Protein AF-A0A5C8BEA0-F1 (afdb_monomer)

Foldseek 3Di:
DDALDPVLLVLLLVLLVVDDPPPDDSVLLNVLSVVLSVVLVPDAQQDNVLRVLQSVLLRVLLVVDDLQDDPVVSLVVLVVVVCVCDPPNGDNPDDSVSVVLSSLSSNLSVLSSVCSVVVHDDPSSLVSNLVSCLPHHDSVSVNVVSCVVVVHDPDVPPDD

Sequence (160 aa):
MQQFTKAALDAVILYFKQNKLIEHKPEILIDEANKLWNQITQINSDDEKLNESYREFLWTNVITTNSDLEDAVVLEQLVPLWSASRGVKFAADKPIDEFYMEFELSWLWFLLASCASENSFDHTRVAKMRAIIRRYSNLPQIWLYLCQLDGDAIEAAYTF

Mean predicted aligned error: 5.97 Å

pLDDT: mean 84.93, std 11.89, range [44.81, 95.44]

Secondary structure (DSSP, 8-state):
---S-HHHHHHHHHHHHHS--TTS-HHHHHHHHHHHHHHHHT---SSGGGHHHHHHHHHHHHHHS-TTS-HHHHHHHHHHHHHHHBTTTB-TT--HHHHHHHHHHHHHHHHHHHHHHHT---HHHHHHHHHHHHHH---HHHHHHHHHHTT----S----

Nearest PDB structures (foldseek):
  8tno-assembly1_A  TM=2.937E-01  e=8.626E+00  synthetic construct
  8r5s-assembly1_B  TM=2.345E-01  e=7.440E+00  unidentified
  8qb9-assembly1_A  TM=2.166E-01  e=7.816E+00  Saccharomyces cerevisiae

Radius of gyration: 15.89 Å; Cα contacts (8 Å, |Δi|>4): 148; chains: 1; bounding box: 32×31×45 Å

Solvent-accessible surface area (backbone atoms only — not comparable to full-atom values): 9236 Å² total; per-residue (Å²): 134,79,60,103,40,71,67,39,52,52,45,36,43,50,37,43,67,71,63,66,53,95,84,60,61,45,66,58,45,41,51,39,51,50,49,54,51,51,55,56,72,64,61,68,22,90,32,82,92,25,27,66,57,26,54,52,49,50,51,53,50,45,74,70,47,63,80,84,59,54,70,68,61,50,50,67,57,46,54,58,53,50,67,73,31,45,64,73,33,26,35,67,79,64,52,67,69,58,54,49,51,55,46,46,55,49,37,40,49,50,51,50,36,49,26,40,74,67,73,48,80,51,65,69,56,40,52,50,43,43,52,48,34,74,74,75,48,96,40,68,60,55,42,51,52,45,36,58,73,68,68,48,79,84,67,91,76,83,74,134

Structure (mmCIF, N/CA/C/O backbone):
data_AF-A0A5C8BEA0-F1
#
_entry.id   AF-A0A5C8BEA0-F1
#
loop_
_atom_site.group_PDB
_atom_site.id
_atom_site.type_symbol
_atom_site.label_atom_id
_atom_site.label_alt_id
_atom_site.label_comp_id
_atom_site.label_asym_id
_atom_site.label_entity_id
_atom_site.label_seq_id
_atom_site.pdbx_PDB_ins_code
_atom_site.Cartn_x
_atom_site.Cartn_y
_atom_site.Cartn_z
_atom_site.occupancy
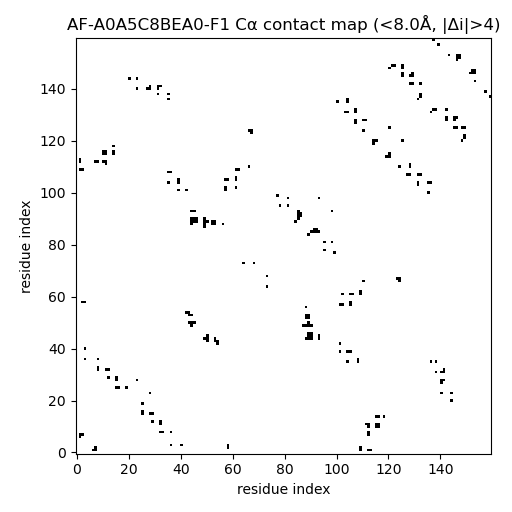_atom_site.B_iso_or_equiv
_atom_site.auth_seq_id
_atom_site.auth_comp_id
_atom_site.auth_asym_id
_atom_site.auth_atom_id
_atom_site.pdbx_PDB_model_num
ATOM 1 N N . MET A 1 1 ? 11.277 11.865 4.089 1.00 46.72 1 MET A N 1
ATOM 2 C CA . MET A 1 1 ? 10.344 10.745 4.321 1.00 46.72 1 MET A CA 1
ATOM 3 C C . MET A 1 1 ? 9.047 11.096 3.603 1.00 46.72 1 MET A C 1
ATOM 5 O O . MET A 1 1 ? 8.408 12.069 3.985 1.00 46.72 1 MET A O 1
ATOM 9 N N . GLN A 1 2 ? 8.764 10.457 2.467 1.00 54.62 2 GLN A N 1
ATOM 10 C CA . GLN A 1 2 ? 7.675 10.864 1.571 1.00 54.62 2 GLN A CA 1
ATOM 11 C C . GLN A 1 2 ? 6.333 10.391 2.125 1.00 54.62 2 GLN A C 1
ATOM 13 O O . GLN A 1 2 ? 6.043 9.218 1.985 1.00 54.62 2 GLN A O 1
ATOM 18 N N . GLN A 1 3 ? 5.543 11.278 2.745 1.00 63.53 3 GLN A N 1
ATOM 19 C CA . GLN A 1 3 ? 4.151 10.980 3.121 1.00 63.53 3 GLN A CA 1
ATOM 20 C C . GLN A 1 3 ? 3.288 10.725 1.879 1.00 63.53 3 GLN A C 1
ATOM 22 O O . GLN A 1 3 ? 3.767 10.845 0.743 1.00 63.53 3 GLN A O 1
ATOM 27 N N . PHE A 1 4 ? 1.991 10.482 2.079 1.00 66.31 4 PHE A N 1
ATOM 28 C CA . PHE A 1 4 ? 1.003 10.736 1.040 1.00 66.31 4 PHE A CA 1
ATOM 29 C C . PHE A 1 4 ? 1.079 12.217 0.639 1.00 66.31 4 PHE A C 1
ATOM 31 O O . PHE A 1 4 ? 0.325 13.060 1.118 1.00 66.31 4 PHE A O 1
ATOM 38 N N . THR A 1 5 ? 2.001 12.563 -0.260 1.00 76.25 5 THR A N 1
ATOM 39 C CA . THR A 1 5 ? 2.193 13.920 -0.768 1.00 76.25 5 THR A CA 1
ATOM 40 C C . THR A 1 5 ? 2.119 13.941 -2.281 1.00 76.25 5 THR A C 1
ATOM 42 O O . THR A 1 5 ? 2.571 13.020 -2.964 1.00 76.25 5 THR A O 1
ATOM 45 N N . LYS A 1 6 ? 1.644 15.069 -2.812 1.00 80.38 6 LYS A N 1
ATOM 46 C CA . LYS A 1 6 ? 1.692 15.337 -4.248 1.00 80.38 6 LYS A CA 1
ATOM 47 C C . LYS A 1 6 ? 3.123 15.256 -4.802 1.00 80.38 6 LYS A C 1
ATOM 49 O O . LYS A 1 6 ? 3.314 14.750 -5.898 1.00 80.38 6 LYS A O 1
ATOM 54 N N . ALA A 1 7 ? 4.124 15.648 -4.012 1.00 83.88 7 ALA A N 1
ATOM 55 C CA . ALA A 1 7 ? 5.534 15.535 -4.384 1.00 83.88 7 ALA A CA 1
ATOM 56 C C . ALA A 1 7 ? 5.997 14.078 -4.579 1.00 83.88 7 ALA A C 1
ATOM 58 O O . ALA A 1 7 ? 6.734 13.798 -5.521 1.00 83.88 7 ALA A O 1
ATOM 59 N N . ALA A 1 8 ? 5.549 13.148 -3.727 1.00 83.00 8 ALA A N 1
ATOM 60 C CA . ALA A 1 8 ? 5.833 11.720 -3.893 1.00 83.00 8 ALA A CA 1
ATOM 61 C C . ALA A 1 8 ? 5.196 11.175 -5.180 1.00 83.00 8 ALA A C 1
ATOM 63 O O . ALA A 1 8 ? 5.840 10.459 -5.944 1.00 83.00 8 ALA A O 1
ATOM 64 N N . LEU A 1 9 ? 3.961 11.595 -5.474 1.00 85.81 9 LEU A N 1
ATOM 65 C CA . LEU A 1 9 ? 3.293 11.254 -6.728 1.00 85.81 9 LEU A CA 1
ATOM 66 C C . LEU A 1 9 ? 4.029 11.805 -7.948 1.00 85.81 9 LEU A C 1
ATOM 68 O O . LEU A 1 9 ? 4.231 11.082 -8.920 1.00 85.81 9 LEU A O 1
ATOM 72 N N . ASP A 1 10 ? 4.472 13.056 -7.897 1.00 86.50 10 ASP A N 1
ATOM 73 C CA . ASP A 1 10 ? 5.205 13.659 -9.006 1.00 86.50 10 ASP A CA 1
ATOM 74 C C . ASP A 1 10 ? 6.561 12.965 -9.235 1.00 86.50 10 ASP A C 1
ATOM 76 O O . ASP A 1 10 ? 6.975 12.809 -10.385 1.00 86.50 10 ASP A O 1
ATOM 80 N N . ALA A 1 11 ? 7.213 12.470 -8.175 1.00 86.75 11 ALA A N 1
ATOM 81 C CA . ALA A 1 11 ? 8.430 11.663 -8.277 1.00 86.75 11 ALA A CA 1
ATOM 82 C C . ALA A 1 11 ? 8.179 10.304 -8.958 1.00 86.75 11 ALA A C 1
ATOM 84 O O . ALA A 1 11 ? 8.913 9.946 -9.878 1.00 86.75 11 ALA A O 1
ATOM 85 N N . VAL A 1 12 ? 7.111 9.587 -8.585 1.00 87.69 12 VAL A N 1
ATOM 86 C CA . VAL A 1 12 ? 6.702 8.330 -9.248 1.00 87.69 12 VAL A CA 1
ATOM 87 C C . VAL A 1 12 ? 6.376 8.566 -10.727 1.00 87.69 12 VAL A C 1
ATOM 89 O O . VAL A 1 12 ? 6.824 7.829 -11.605 1.00 87.69 12 VAL A O 1
ATOM 92 N N . ILE A 1 13 ? 5.647 9.641 -11.034 1.00 88.81 13 ILE A N 1
ATOM 93 C CA . ILE A 1 13 ? 5.327 10.027 -12.415 1.00 88.81 13 ILE A CA 1
ATOM 94 C C . ILE A 1 13 ? 6.602 10.319 -13.211 1.00 88.81 13 ILE A C 1
ATOM 96 O O . ILE A 1 13 ? 6.726 9.898 -14.363 1.00 88.81 13 ILE A O 1
ATOM 100 N N . LEU A 1 14 ? 7.543 11.063 -12.624 1.00 88.81 14 LEU A N 1
ATOM 101 C CA . LEU A 1 14 ? 8.818 11.370 -13.266 1.00 88.81 14 LEU A CA 1
ATOM 102 C C . LEU A 1 14 ? 9.611 10.090 -13.543 1.00 88.81 14 LEU A C 1
ATOM 104 O O . LEU A 1 14 ? 10.126 9.926 -14.650 1.00 88.81 14 LEU A O 1
ATOM 108 N N . TYR A 1 15 ? 9.636 9.173 -12.578 1.00 90.06 15 TYR A N 1
ATOM 109 C CA . TYR A 1 15 ? 10.286 7.878 -12.703 1.00 90.06 15 TYR A CA 1
ATOM 110 C C . TYR A 1 15 ? 9.745 7.076 -13.895 1.00 90.06 15 TYR A C 1
ATOM 112 O O . TYR A 1 15 ? 10.526 6.661 -14.753 1.00 90.06 15 TYR A O 1
ATOM 120 N N . PHE A 1 16 ? 8.421 6.932 -14.021 1.00 88.50 16 PHE A N 1
ATOM 121 C CA . PHE A 1 16 ? 7.812 6.213 -15.149 1.00 88.50 16 PHE A CA 1
ATOM 122 C C . PHE A 1 16 ? 8.082 6.869 -16.506 1.00 88.50 16 PHE A C 1
ATOM 124 O O . PHE A 1 16 ? 8.240 6.179 -17.512 1.00 88.50 16 PHE A O 1
ATOM 131 N N . LYS A 1 17 ? 8.181 8.203 -16.561 1.00 85.38 17 LYS A N 1
ATOM 132 C CA . LYS A 1 17 ? 8.543 8.914 -17.800 1.00 85.38 17 LYS A CA 1
ATOM 133 C C . LYS A 1 17 ? 9.985 8.645 -18.232 1.00 85.38 17 LYS A C 1
ATOM 135 O O . LYS A 1 17 ? 10.260 8.639 -19.434 1.00 85.38 17 LYS A O 1
ATOM 140 N N . GLN A 1 18 ? 10.889 8.478 -17.269 1.00 86.31 18 GLN A N 1
ATOM 141 C CA . GLN A 1 18 ? 12.319 8.269 -17.501 1.00 86.31 18 GLN A CA 1
ATOM 142 C C . GLN A 1 18 ? 12.644 6.803 -17.815 1.00 86.31 18 GLN A C 1
ATOM 144 O O . GLN A 1 18 ? 13.408 6.535 -18.741 1.00 86.31 18 GLN A O 1
ATOM 149 N N . ASN A 1 19 ? 12.025 5.862 -17.102 1.00 77.62 19 ASN 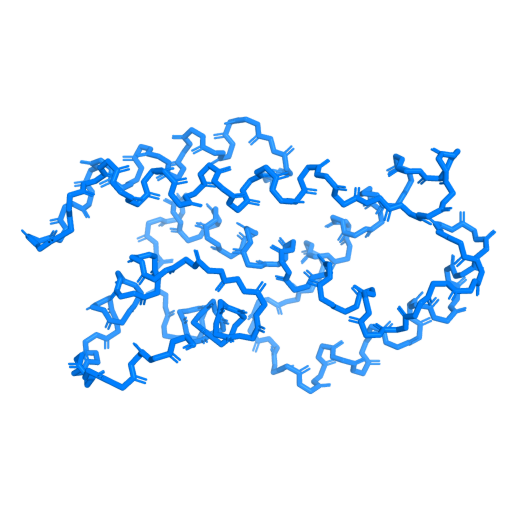A N 1
ATOM 150 C CA . ASN A 1 19 ? 12.330 4.431 -17.172 1.00 77.62 19 ASN A CA 1
ATOM 151 C C . ASN A 1 19 ? 11.374 3.681 -18.108 1.00 77.62 19 ASN A C 1
ATOM 153 O O . ASN A 1 19 ? 10.628 2.793 -17.695 1.00 77.62 19 ASN A O 1
ATOM 157 N N . LYS A 1 20 ? 11.400 4.057 -19.394 1.00 62.75 20 LYS A N 1
ATOM 158 C CA . LYS A 1 20 ? 10.580 3.437 -20.444 1.00 62.75 20 LYS A CA 1
ATOM 159 C C . LYS A 1 20 ? 10.979 1.973 -20.656 1.00 62.75 20 LYS A C 1
ATOM 161 O O . LYS A 1 20 ? 11.930 1.694 -21.385 1.00 62.75 20 LYS A O 1
ATOM 166 N N . LEU A 1 21 ? 10.218 1.041 -20.090 1.00 60.56 21 LEU A N 1
ATOM 167 C CA . LEU A 1 21 ? 10.158 -0.315 -20.630 1.00 60.56 21 LEU A CA 1
ATOM 168 C C . LEU A 1 21 ? 9.322 -0.262 -21.916 1.00 60.56 21 LEU A C 1
ATOM 170 O O . LEU A 1 21 ? 8.251 0.341 -21.945 1.00 60.56 21 LEU A O 1
ATOM 174 N N . ILE A 1 22 ? 9.864 -0.821 -23.000 1.00 53.75 22 ILE A N 1
ATOM 175 C CA . ILE A 1 22 ? 9.476 -0.575 -24.406 1.00 53.75 22 ILE A CA 1
ATOM 176 C C . ILE A 1 22 ? 7.989 -0.876 -24.701 1.00 53.75 22 ILE A C 1
ATO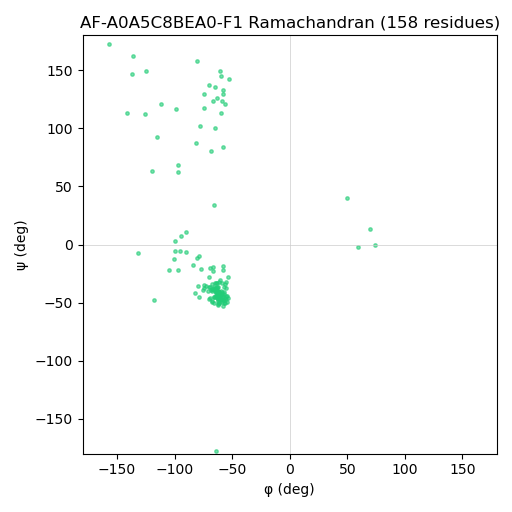M 178 O O . ILE A 1 22 ? 7.444 -0.363 -25.677 1.00 53.75 22 ILE A O 1
ATOM 182 N N . GLU A 1 23 ? 7.310 -1.642 -23.845 1.00 58.84 23 GLU A N 1
ATOM 183 C CA . GLU A 1 23 ? 5.918 -2.065 -24.040 1.00 58.84 23 GLU A CA 1
ATOM 184 C C . GLU A 1 23 ? 4.871 -1.206 -23.312 1.00 58.84 23 GLU A C 1
ATOM 186 O O . GLU A 1 23 ? 3.716 -1.157 -23.743 1.00 58.84 23 GLU A O 1
ATOM 191 N N . HIS A 1 24 ? 5.240 -0.480 -22.254 1.00 60.62 24 HIS A N 1
ATOM 192 C CA . HIS A 1 24 ? 4.273 0.280 -21.462 1.00 60.62 24 HIS A CA 1
ATOM 193 C C . HIS A 1 24 ? 4.272 1.750 -21.871 1.00 60.62 24 HIS A C 1
ATOM 195 O O . HIS A 1 24 ? 5.257 2.468 -21.706 1.00 60.62 24 HIS A O 1
ATOM 201 N N . LYS A 1 25 ? 3.132 2.218 -22.392 1.00 73.31 25 LYS A N 1
ATOM 202 C CA . LYS A 1 25 ? 2.867 3.649 -22.584 1.00 73.31 25 LYS A CA 1
ATOM 203 C C . LYS A 1 25 ? 2.938 4.326 -21.208 1.00 73.31 25 LYS A C 1
ATOM 205 O O . LYS A 1 25 ? 2.079 4.017 -20.376 1.00 73.31 25 LYS A O 1
ATOM 210 N N . PRO A 1 26 ? 3.923 5.208 -20.935 1.00 81.62 26 PRO A N 1
ATOM 211 C CA . PRO A 1 26 ? 4.092 5.830 -19.620 1.00 81.62 26 PRO A CA 1
ATOM 212 C C . PRO A 1 26 ? 2.818 6.511 -19.115 1.00 81.62 26 PRO A C 1
ATOM 214 O O . PRO A 1 26 ? 2.585 6.573 -17.914 1.00 81.62 26 PRO A O 1
ATOM 217 N N . GLU A 1 27 ? 1.966 6.972 -20.029 1.00 86.12 27 GLU A N 1
ATOM 218 C CA . GLU A 1 27 ? 0.664 7.560 -19.732 1.00 86.12 27 GLU A CA 1
ATOM 219 C C . GLU A 1 27 ? -0.237 6.613 -18.925 1.00 86.12 27 GLU A C 1
ATOM 221 O O . GLU A 1 27 ? -0.859 7.052 -17.963 1.00 86.12 27 GLU A O 1
ATOM 226 N N . ILE A 1 28 ? -0.262 5.311 -19.239 1.00 86.69 28 ILE A N 1
ATOM 227 C CA . ILE A 1 28 ? -1.145 4.364 -18.539 1.00 86.69 28 ILE A CA 1
ATOM 228 C C . ILE A 1 28 ? -0.620 4.056 -17.128 1.00 86.69 28 ILE A C 1
ATOM 230 O O . ILE A 1 28 ? -1.404 3.968 -16.185 1.00 86.69 28 ILE A O 1
ATOM 234 N N . LEU A 1 29 ? 0.704 3.961 -16.958 1.00 88.06 29 LEU A N 1
ATOM 235 C CA . LEU A 1 29 ? 1.324 3.807 -15.633 1.00 88.06 29 LEU A CA 1
ATOM 236 C C . LEU A 1 29 ? 1.068 5.035 -14.751 1.00 88.06 29 LEU A C 1
ATOM 238 O O . LEU A 1 29 ? 0.796 4.909 -13.558 1.00 88.06 29 LEU A O 1
ATOM 242 N N . ILE A 1 30 ? 1.111 6.230 -15.345 1.00 90.25 30 ILE A N 1
ATOM 243 C CA . ILE A 1 30 ? 0.775 7.485 -14.667 1.00 90.25 30 ILE A CA 1
ATOM 244 C C . ILE A 1 30 ? -0.699 7.500 -14.254 1.00 90.25 30 ILE A C 1
ATOM 246 O O . ILE A 1 30 ? -1.007 7.880 -13.124 1.00 90.25 30 ILE A O 1
ATOM 250 N N . ASP A 1 31 ? -1.612 7.086 -15.131 1.00 91.62 31 ASP A N 1
ATOM 251 C CA . ASP A 1 31 ? -3.040 7.018 -14.810 1.00 91.62 31 ASP A CA 1
ATOM 252 C C . ASP A 1 31 ? -3.307 6.058 -13.645 1.00 91.62 31 ASP A C 1
ATOM 254 O O . ASP A 1 31 ? -4.056 6.390 -12.726 1.00 91.62 31 ASP A O 1
ATOM 258 N N . GLU A 1 32 ? -2.664 4.891 -13.634 1.00 93.06 32 GLU A N 1
ATOM 259 C CA . GLU A 1 32 ? -2.775 3.929 -12.537 1.00 93.06 32 GLU A CA 1
ATOM 260 C C . GLU A 1 32 ? -2.152 4.439 -11.230 1.00 93.06 32 GLU A C 1
ATOM 262 O O . GLU A 1 32 ? -2.761 4.286 -10.171 1.00 93.06 32 GLU A O 1
ATOM 267 N N . ALA A 1 33 ? -1.019 5.145 -11.281 1.00 91.25 33 ALA A N 1
ATOM 268 C CA . ALA A 1 33 ? -0.456 5.785 -10.091 1.00 91.25 33 ALA A CA 1
ATOM 269 C C . ALA A 1 33 ? -1.397 6.854 -9.517 1.00 91.25 33 ALA A C 1
ATOM 271 O O . ALA A 1 33 ? -1.573 6.934 -8.301 1.00 91.25 33 ALA A O 1
ATOM 272 N N . ASN A 1 34 ? -2.053 7.638 -10.379 1.00 92.50 34 ASN A N 1
ATOM 273 C CA . ASN A 1 34 ? -3.075 8.593 -9.951 1.00 92.50 34 ASN A CA 1
ATOM 274 C C . ASN A 1 34 ? -4.305 7.889 -9.355 1.00 92.50 34 ASN A C 1
ATOM 276 O O . ASN A 1 34 ? -4.864 8.379 -8.376 1.00 92.50 34 ASN A O 1
ATOM 280 N N . LYS A 1 35 ? -4.731 6.743 -9.908 1.00 93.00 35 LYS A N 1
ATOM 281 C CA . LYS A 1 35 ? -5.833 5.946 -9.339 1.00 93.00 35 LYS A CA 1
ATOM 282 C C . LYS A 1 35 ? -5.498 5.457 -7.933 1.00 93.00 35 LYS A C 1
ATOM 284 O O . LYS A 1 35 ? -6.300 5.680 -7.031 1.00 93.00 35 LYS A O 1
ATOM 289 N N . LEU A 1 36 ? -4.324 4.851 -7.746 1.00 92.75 36 LEU A N 1
ATOM 290 C CA . LEU A 1 36 ? -3.860 4.388 -6.435 1.00 92.75 36 LEU A CA 1
ATOM 291 C C . LEU A 1 36 ? -3.790 5.544 -5.435 1.00 92.75 36 LEU A C 1
ATOM 293 O O . LEU A 1 36 ? -4.321 5.458 -4.331 1.00 92.75 36 LEU A O 1
ATOM 297 N N . TRP A 1 37 ? -3.185 6.656 -5.850 1.00 90.62 37 TRP A N 1
ATOM 298 C CA . TRP A 1 37 ? -3.119 7.870 -5.050 1.00 90.62 37 TRP A CA 1
ATOM 299 C C . TRP A 1 37 ? -4.509 8.338 -4.597 1.00 90.62 37 TRP A C 1
ATOM 301 O O . TRP A 1 37 ? -4.736 8.561 -3.408 1.00 90.62 37 TRP A O 1
ATOM 311 N N . ASN A 1 38 ? -5.464 8.427 -5.526 1.00 90.00 38 ASN A N 1
ATOM 312 C CA . ASN A 1 38 ? -6.828 8.845 -5.216 1.00 90.00 38 ASN A CA 1
ATOM 313 C C . ASN A 1 38 ? -7.514 7.879 -4.240 1.00 90.00 38 ASN A C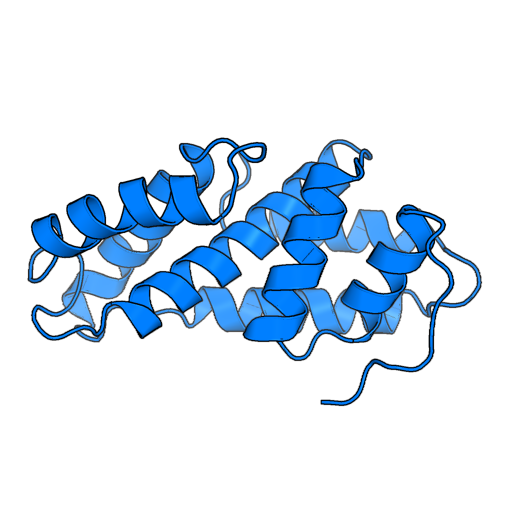 1
ATOM 315 O O . ASN A 1 38 ? -8.125 8.346 -3.280 1.00 90.00 38 ASN A O 1
ATOM 319 N N . GLN A 1 39 ? -7.370 6.563 -4.437 1.00 90.50 39 GLN A N 1
ATOM 320 C CA . GLN A 1 39 ? -7.906 5.546 -3.522 1.00 90.50 39 GLN A CA 1
ATOM 321 C C . GLN A 1 39 ? -7.403 5.766 -2.094 1.00 90.50 39 GLN A C 1
ATOM 323 O O . GLN A 1 39 ? -8.190 5.817 -1.155 1.00 90.50 39 GLN A O 1
ATOM 328 N N . ILE A 1 40 ? -6.101 5.988 -1.937 1.00 89.31 40 ILE A N 1
ATOM 329 C CA . ILE A 1 40 ? -5.475 6.179 -0.628 1.00 89.31 40 ILE A CA 1
ATOM 330 C C . ILE A 1 40 ? -5.922 7.482 0.033 1.00 89.31 40 ILE A C 1
ATOM 332 O O . ILE A 1 40 ? -6.200 7.510 1.229 1.00 89.31 40 ILE A O 1
ATOM 336 N N . THR A 1 41 ? -6.049 8.570 -0.730 1.00 85.38 41 THR A N 1
ATOM 337 C CA . THR A 1 41 ? -6.541 9.844 -0.175 1.00 85.38 41 THR A CA 1
ATOM 338 C C . THR A 1 41 ? -8.005 9.787 0.273 1.00 85.38 41 THR A C 1
ATOM 340 O O . THR A 1 41 ? -8.426 10.620 1.076 1.00 85.38 41 THR A O 1
ATOM 343 N N . GLN A 1 42 ? -8.769 8.810 -0.224 1.00 88.88 42 GLN A N 1
ATOM 344 C CA . GLN A 1 42 ? -10.167 8.573 0.139 1.00 88.88 42 GLN A CA 1
ATOM 345 C C . GLN A 1 42 ? -10.333 7.618 1.330 1.00 88.88 42 GLN A C 1
ATOM 347 O O . GLN A 1 42 ? -11.453 7.483 1.827 1.00 88.88 42 GLN A O 1
ATOM 352 N N . ILE A 1 43 ? -9.246 7.004 1.818 1.00 90.25 43 ILE A N 1
ATOM 353 C CA . ILE A 1 43 ? -9.274 6.202 3.044 1.00 90.25 43 ILE A CA 1
ATOM 354 C C . ILE A 1 43 ? -9.767 7.079 4.197 1.00 90.25 43 ILE A C 1
ATOM 356 O O . ILE A 1 43 ? -9.296 8.208 4.417 1.00 90.25 43 ILE A O 1
ATOM 360 N N . ASN A 1 44 ? -10.751 6.549 4.913 1.00 87.81 44 ASN A N 1
ATOM 361 C CA . ASN A 1 44 ? -11.460 7.234 5.973 1.00 87.81 44 ASN A CA 1
ATOM 362 C C . ASN A 1 44 ? -11.638 6.290 7.169 1.00 87.81 44 ASN A C 1
ATOM 364 O O . ASN A 1 44 ? -11.447 5.082 7.071 1.00 87.81 44 ASN A O 1
ATOM 368 N N . SER A 1 45 ? -11.925 6.868 8.325 1.00 84.25 45 SER A N 1
ATO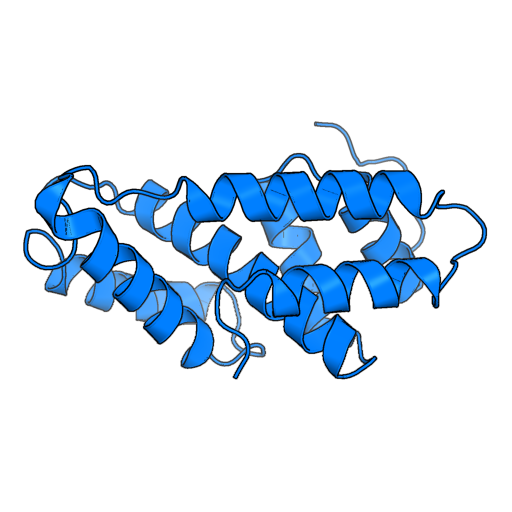M 369 C CA . SER A 1 45 ? -11.964 6.148 9.595 1.00 84.25 45 SER A CA 1
ATOM 370 C C . SER A 1 45 ? -13.342 5.649 10.002 1.00 84.25 45 SER A C 1
ATOM 372 O O . SER A 1 45 ? -13.497 5.258 11.159 1.00 84.25 45 SER A O 1
ATOM 374 N N . ASP A 1 46 ? -14.341 5.768 9.124 1.00 87.94 46 ASP A N 1
ATOM 375 C CA . ASP A 1 46 ? -15.774 5.530 9.380 1.00 87.94 46 ASP A CA 1
ATOM 376 C C . ASP A 1 46 ? -16.396 6.414 10.483 1.00 87.94 46 ASP A C 1
ATOM 378 O O . ASP A 1 46 ? -17.601 6.409 10.717 1.00 87.94 46 ASP A O 1
ATOM 382 N N . ASP A 1 47 ? -15.577 7.259 11.110 1.00 85.75 47 ASP A N 1
ATOM 383 C CA . ASP A 1 47 ? -15.950 8.413 11.918 1.00 85.75 47 ASP A CA 1
ATOM 384 C C . ASP A 1 47 ? -15.219 9.632 11.355 1.00 85.75 47 ASP A C 1
ATOM 386 O O . ASP A 1 47 ? -13.994 9.725 11.447 1.00 85.75 47 ASP A O 1
ATOM 390 N N . GLU A 1 48 ? -15.956 10.582 10.779 1.00 83.50 48 GLU A N 1
ATOM 391 C CA . GLU A 1 48 ? -15.381 11.752 10.109 1.00 83.50 48 GLU A CA 1
ATOM 392 C C . GLU A 1 48 ? -14.433 12.559 11.012 1.00 83.50 48 GLU A C 1
ATOM 394 O O . GLU A 1 48 ? -13.427 13.094 10.537 1.00 83.50 48 GLU A O 1
ATOM 399 N N . LYS A 1 49 ? -14.696 12.595 12.326 1.00 86.00 49 LYS A N 1
ATOM 400 C CA . LYS A 1 49 ? -13.877 13.331 13.303 1.00 86.00 49 LYS A CA 1
ATOM 401 C C . LYS A 1 49 ? -12.495 12.715 13.502 1.00 86.00 49 LYS A C 1
ATOM 403 O O . LYS A 1 49 ? -11.598 13.392 13.999 1.00 86.00 49 LYS A O 1
ATOM 408 N N . LEU A 1 50 ? -12.331 11.445 13.141 1.00 88.44 50 LEU A N 1
ATOM 409 C CA . LEU A 1 50 ? -11.091 10.695 13.307 1.00 88.44 50 LEU A CA 1
ATOM 410 C C . LEU A 1 50 ? -10.270 10.607 12.011 1.00 88.44 50 LEU A C 1
ATOM 412 O O . LEU A 1 50 ? -9.126 10.165 12.067 1.00 88.44 50 LEU A O 1
ATOM 416 N N . ASN A 1 51 ? -10.791 11.089 10.873 1.00 87.75 51 ASN A N 1
ATOM 417 C CA . ASN A 1 51 ? -10.205 10.867 9.542 1.00 87.75 51 ASN A CA 1
ATOM 418 C C . ASN A 1 51 ? -8.735 11.288 9.437 1.00 87.75 51 ASN A C 1
ATOM 420 O O . ASN A 1 51 ? -7.912 10.583 8.853 1.00 87.75 51 ASN A O 1
ATOM 424 N N . GLU A 1 52 ? -8.393 12.455 9.981 1.00 86.25 52 GLU A N 1
ATOM 425 C CA . GLU A 1 52 ? -7.015 12.946 9.976 1.00 86.25 52 GLU A CA 1
ATOM 426 C C . GLU A 1 52 ? -6.114 12.078 10.859 1.00 86.25 52 GLU A C 1
ATOM 428 O O . GLU A 1 52 ? -5.092 11.578 10.389 1.00 86.25 52 GLU A O 1
ATOM 433 N N . SER A 1 53 ? -6.547 11.796 12.093 1.00 88.00 53 SER A N 1
ATOM 434 C CA . SER A 1 53 ? -5.787 10.953 13.022 1.00 88.00 53 SER A CA 1
ATOM 435 C C . SER A 1 53 ? -5.592 9.535 12.495 1.00 88.00 53 SER A C 1
ATOM 437 O O . SER A 1 53 ? -4.562 8.913 12.757 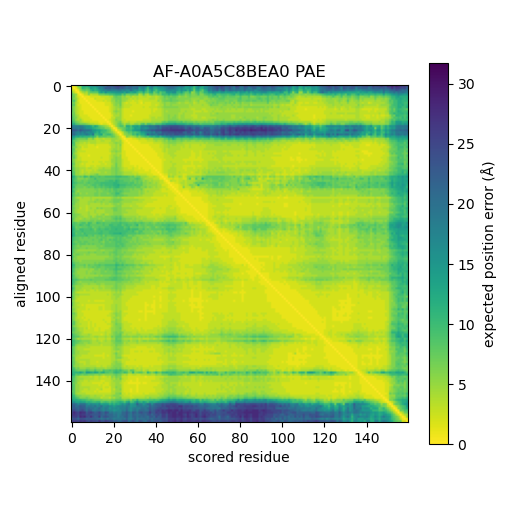1.00 88.00 53 SER A O 1
ATOM 439 N N . TYR A 1 54 ? -6.560 9.029 11.734 1.00 92.69 54 TYR A N 1
ATOM 440 C CA . TYR A 1 54 ? -6.481 7.722 11.116 1.00 92.69 54 TYR A CA 1
ATOM 441 C C . TYR A 1 54 ? -5.466 7.666 9.985 1.00 92.69 54 TYR A C 1
ATOM 443 O O . TYR A 1 54 ? -4.634 6.763 9.955 1.00 92.69 54 TYR A O 1
ATOM 451 N N . ARG A 1 55 ? -5.480 8.655 9.087 1.00 88.94 55 ARG A N 1
ATOM 452 C CA . ARG A 1 55 ? -4.495 8.735 8.003 1.00 88.94 55 ARG A CA 1
ATOM 453 C C . ARG A 1 55 ? -3.077 8.891 8.543 1.00 88.94 55 ARG A C 1
ATOM 455 O O . ARG A 1 55 ? -2.166 8.231 8.048 1.00 88.94 55 ARG A O 1
ATOM 462 N N . GLU A 1 56 ? -2.890 9.700 9.584 1.00 89.12 56 GLU A N 1
ATOM 463 C CA . GLU A 1 56 ? -1.605 9.811 10.285 1.00 89.12 56 GLU A CA 1
ATOM 464 C C . GLU A 1 56 ? -1.188 8.490 10.935 1.00 89.12 56 GLU A C 1
ATOM 466 O O . GLU A 1 56 ? -0.023 8.097 10.846 1.00 89.12 56 GLU A O 1
ATOM 471 N N . PHE A 1 57 ? -2.131 7.793 11.572 1.00 92.50 57 PHE A N 1
ATOM 472 C CA . PHE A 1 57 ? -1.898 6.492 12.188 1.00 92.50 57 PHE A CA 1
ATOM 473 C C . PHE A 1 57 ? -1.486 5.445 11.148 1.00 92.50 57 PHE A C 1
ATOM 475 O O . PHE A 1 57 ? -0.448 4.806 11.320 1.00 92.50 57 PHE A O 1
ATOM 482 N N . LEU A 1 58 ? -2.237 5.300 10.054 1.00 92.62 58 LEU A N 1
ATOM 483 C CA . LEU A 1 58 ? -1.893 4.402 8.950 1.00 92.62 58 LEU A CA 1
ATOM 484 C C . LEU A 1 58 ? -0.507 4.723 8.403 1.00 92.62 58 LEU A C 1
ATOM 486 O O . LEU A 1 58 ? 0.347 3.841 8.328 1.00 92.62 58 LEU A O 1
ATOM 490 N N . TRP A 1 59 ? -0.256 5.997 8.098 1.00 90.44 59 TRP A N 1
ATOM 491 C CA . TRP A 1 59 ? 1.024 6.416 7.549 1.00 90.44 59 TRP A CA 1
ATOM 492 C C . TRP A 1 59 ? 2.191 6.117 8.493 1.00 90.44 59 TRP A C 1
ATOM 494 O O . TRP A 1 59 ? 3.219 5.599 8.062 1.00 90.44 59 TRP A O 1
ATOM 504 N N . THR A 1 60 ? 2.024 6.406 9.786 1.00 91.38 60 THR A N 1
ATOM 505 C CA . THR A 1 60 ? 3.040 6.140 10.811 1.00 91.38 60 THR A CA 1
ATOM 506 C C . THR A 1 60 ? 3.368 4.655 10.890 1.00 91.38 60 THR A C 1
ATOM 508 O O . THR A 1 60 ? 4.539 4.297 10.924 1.00 91.38 60 THR A O 1
ATOM 511 N N . ASN A 1 61 ? 2.359 3.785 10.866 1.00 91.88 61 ASN A N 1
ATOM 512 C CA . ASN A 1 61 ? 2.609 2.347 10.920 1.00 91.88 61 ASN A CA 1
ATOM 513 C C . ASN A 1 61 ? 3.260 1.831 9.634 1.00 91.88 61 ASN A C 1
ATOM 515 O O . ASN A 1 61 ? 4.150 0.985 9.703 1.00 91.88 61 ASN A O 1
ATOM 519 N N . VAL A 1 62 ? 2.880 2.365 8.470 1.00 91.75 62 VAL A N 1
ATOM 520 C CA . VAL A 1 62 ? 3.489 2.006 7.182 1.00 91.75 62 VAL A CA 1
ATOM 521 C C . VAL A 1 62 ? 4.986 2.317 7.169 1.00 91.75 62 VAL A C 1
ATOM 523 O O . VAL A 1 62 ? 5.774 1.449 6.810 1.00 91.75 62 VAL A O 1
ATOM 526 N N . ILE A 1 63 ? 5.404 3.508 7.614 1.00 87.75 63 ILE A N 1
ATOM 527 C CA . ILE A 1 63 ? 6.830 3.886 7.613 1.00 87.75 63 ILE A CA 1
ATOM 528 C C . ILE A 1 63 ? 7.666 3.114 8.639 1.00 87.75 63 ILE A C 1
ATOM 530 O O . ILE A 1 63 ? 8.869 2.961 8.448 1.00 87.75 63 ILE A O 1
ATOM 534 N N . THR A 1 64 ? 7.060 2.673 9.746 1.00 88.19 64 THR A N 1
ATOM 535 C CA . THR A 1 64 ? 7.756 1.879 10.768 1.00 88.19 64 THR A CA 1
ATOM 536 C C . THR A 1 64 ? 7.784 0.397 10.426 1.00 88.19 64 THR A C 1
ATOM 538 O O . THR A 1 64 ? 8.588 -0.342 10.993 1.00 88.19 64 THR A O 1
ATOM 541 N N . THR A 1 65 ? 6.915 -0.044 9.515 1.00 88.00 65 THR A N 1
ATOM 542 C CA . THR A 1 65 ? 6.898 -1.423 9.035 1.00 88.00 65 THR A CA 1
ATOM 543 C C . THR A 1 65 ? 8.078 -1.625 8.103 1.00 88.00 65 THR A C 1
ATOM 545 O O . THR A 1 65 ? 8.191 -0.986 7.058 1.00 88.00 65 THR A O 1
ATOM 548 N N . ASN A 1 66 ? 8.978 -2.525 8.490 1.00 83.69 66 ASN A N 1
ATOM 549 C CA . ASN A 1 66 ? 10.111 -2.883 7.654 1.00 83.69 66 ASN A CA 1
ATOM 550 C C . ASN A 1 66 ? 9.602 -3.536 6.351 1.00 83.69 66 ASN A C 1
ATOM 552 O O . ASN A 1 66 ? 8.841 -4.505 6.390 1.00 83.69 66 ASN A O 1
ATOM 556 N N . SER A 1 67 ? 10.030 -2.989 5.207 1.00 80.19 67 SER A N 1
ATOM 557 C CA . SER A 1 67 ? 9.649 -3.430 3.858 1.00 80.19 67 SER A CA 1
ATOM 558 C C . SER A 1 67 ? 9.976 -4.893 3.571 1.00 80.19 67 SER A C 1
ATOM 560 O O . SER A 1 67 ? 9.352 -5.493 2.698 1.00 80.19 67 SER A O 1
ATOM 562 N N . ASP A 1 68 ? 10.917 -5.466 4.316 1.00 80.81 68 ASP A N 1
ATOM 563 C CA . ASP A 1 68 ? 11.455 -6.803 4.080 1.00 80.81 68 ASP A CA 1
ATOM 564 C C . ASP A 1 68 ? 10.752 -7.881 4.923 1.00 80.81 68 ASP A C 1
ATOM 566 O O . ASP A 1 68 ? 11.023 -9.069 4.760 1.00 80.81 68 ASP A O 1
ATOM 570 N N . LEU A 1 69 ? 9.845 -7.495 5.830 1.00 82.56 69 LEU A N 1
ATOM 571 C CA . LEU A 1 69 ? 9.101 -8.443 6.665 1.00 82.56 69 LEU A CA 1
ATOM 572 C C . LEU A 1 69 ? 8.101 -9.238 5.840 1.00 82.56 69 LEU A C 1
ATOM 574 O O . LEU A 1 69 ? 7.368 -8.657 5.053 1.00 82.56 69 LEU A O 1
ATOM 578 N N . GLU A 1 70 ? 7.995 -10.544 6.064 1.00 80.25 70 GLU A N 1
ATOM 579 C CA . GLU A 1 70 ? 6.954 -11.379 5.454 1.00 80.25 70 GLU A CA 1
ATOM 580 C C . GLU A 1 70 ? 5.537 -10.921 5.842 1.00 80.25 70 GLU A C 1
ATOM 582 O O . GLU A 1 70 ? 5.311 -10.438 6.951 1.00 80.25 70 GLU A O 1
ATOM 587 N N . ASP A 1 71 ? 4.563 -11.119 4.946 1.00 79.12 71 ASP A N 1
ATOM 588 C CA . ASP A 1 71 ? 3.174 -10.664 5.134 1.00 79.12 71 ASP A CA 1
ATOM 589 C C . ASP A 1 71 ? 2.550 -11.229 6.430 1.00 79.12 71 ASP A C 1
ATOM 591 O O . ASP A 1 71 ? 1.838 -10.520 7.140 1.00 79.12 71 ASP A O 1
ATOM 595 N N . ALA A 1 72 ? 2.878 -12.474 6.798 1.00 84.19 72 ALA A N 1
ATOM 596 C CA . ALA A 1 72 ? 2.428 -13.087 8.051 1.00 84.19 72 ALA A CA 1
ATOM 597 C C . ALA A 1 72 ? 2.944 -12.338 9.294 1.00 84.19 72 ALA A C 1
ATOM 599 O O . ALA A 1 72 ? 2.192 -12.101 10.236 1.00 84.19 72 ALA A O 1
ATOM 600 N N . VAL A 1 73 ? 4.207 -11.902 9.272 1.00 86.12 73 VAL A N 1
ATOM 601 C CA . VAL A 1 73 ? 4.819 -11.147 10.375 1.00 86.12 73 VAL A CA 1
ATOM 602 C C . VAL A 1 73 ? 4.215 -9.747 10.470 1.00 86.12 73 VAL A C 1
ATOM 604 O O . VAL A 1 73 ? 3.994 -9.235 11.567 1.00 86.12 73 VAL A O 1
ATOM 607 N N . VAL A 1 74 ? 3.904 -9.130 9.328 1.00 87.19 74 VAL A N 1
ATOM 608 C CA . VAL A 1 74 ? 3.197 -7.843 9.292 1.00 87.19 74 VAL A CA 1
ATOM 609 C C . VAL A 1 74 ? 1.806 -7.983 9.914 1.00 87.19 74 VAL A C 1
ATOM 611 O O . VAL A 1 74 ? 1.439 -7.182 10.773 1.00 87.19 74 VAL A O 1
ATOM 614 N N . LEU A 1 75 ? 1.054 -9.032 9.571 1.00 85.06 75 LEU A N 1
ATOM 615 C CA . LEU A 1 75 ? -0.258 -9.308 10.167 1.00 85.06 75 LEU A CA 1
ATOM 616 C C . LEU A 1 75 ? -0.193 -9.463 11.694 1.00 85.06 75 LEU A C 1
ATOM 618 O O . LEU A 1 75 ? -1.009 -8.875 12.407 1.00 85.06 75 LEU A O 1
ATOM 622 N N . GLU A 1 76 ? 0.799 -10.192 12.207 1.00 88.38 76 GLU A N 1
ATOM 623 C CA . GLU A 1 76 ? 1.012 -10.355 13.652 1.00 88.38 76 GLU A CA 1
ATOM 624 C C . GLU A 1 76 ? 1.266 -9.020 14.374 1.00 88.38 76 GLU A C 1
ATOM 626 O O . GLU A 1 76 ? 0.870 -8.860 15.530 1.00 88.38 76 GLU A O 1
ATOM 631 N N . GLN A 1 77 ? 1.869 -8.039 13.695 1.00 89.25 77 GLN A N 1
ATOM 632 C CA . GLN A 1 77 ? 2.074 -6.687 14.229 1.00 89.25 77 GLN A CA 1
ATOM 633 C C . GLN A 1 77 ? 0.814 -5.818 14.132 1.00 89.25 77 GLN A C 1
ATOM 635 O O . GLN A 1 77 ? 0.540 -5.015 15.028 1.00 89.25 77 GLN A O 1
ATOM 640 N N . LEU A 1 78 ? 0.029 -5.981 13.067 1.00 90.94 78 LEU A N 1
ATOM 641 C CA . LEU A 1 78 ? -1.153 -5.165 12.800 1.00 90.94 78 LEU A CA 1
ATOM 642 C C . LEU A 1 78 ? -2.346 -5.511 13.694 1.00 90.94 78 LEU A C 1
ATOM 644 O O . LEU A 1 78 ? -3.080 -4.605 14.087 1.00 90.94 78 LEU A O 1
ATOM 648 N N . VAL A 1 79 ? -2.537 -6.782 14.063 1.00 91.88 79 VAL A N 1
ATOM 649 C CA . VAL A 1 79 ? -3.677 -7.204 14.901 1.00 91.88 79 VAL A CA 1
ATOM 650 C C . VAL A 1 79 ? -3.690 -6.486 16.269 1.00 91.88 79 VAL A C 1
ATOM 652 O O . VAL A 1 79 ? -4.729 -5.914 16.627 1.00 91.88 79 VAL A O 1
ATOM 655 N N . PRO A 1 80 ? -2.582 -6.434 17.040 1.00 93.69 80 PRO A N 1
ATOM 656 C CA . PRO A 1 80 ? -2.534 -5.666 18.286 1.00 93.69 80 PRO A CA 1
ATOM 657 C C . PRO A 1 80 ? -2.767 -4.165 18.083 1.00 93.69 80 PRO A C 1
ATOM 659 O O . PRO A 1 80 ? -3.490 -3.548 18.869 1.00 93.69 80 PRO A O 1
ATOM 662 N N . LEU A 1 81 ? -2.191 -3.583 17.024 1.00 93.56 81 LEU A N 1
ATOM 663 C CA . LEU A 1 81 ? -2.341 -2.163 16.693 1.00 93.56 81 LEU A CA 1
ATOM 664 C C . LEU A 1 81 ? -3.796 -1.806 16.390 1.00 93.56 81 LEU A C 1
ATOM 666 O O . LEU A 1 81 ? -4.311 -0.826 16.933 1.00 93.56 81 LEU A O 1
ATOM 670 N N . TRP A 1 82 ? -4.466 -2.625 15.577 1.00 95.06 82 TRP A N 1
ATOM 671 C CA . TRP A 1 82 ? -5.888 -2.494 15.286 1.00 95.06 82 TRP A CA 1
ATOM 672 C C . TRP A 1 82 ? -6.704 -2.556 16.576 1.00 95.06 82 TRP A C 1
ATOM 674 O O . TRP A 1 82 ? -7.455 -1.630 16.885 1.00 95.06 82 TRP A O 1
ATOM 684 N N . SER A 1 83 ? -6.499 -3.602 17.383 1.00 94.69 83 SER A N 1
ATOM 685 C CA . SER A 1 83 ? -7.278 -3.807 18.604 1.00 94.69 83 SER A CA 1
ATOM 686 C C . SER A 1 83 ? -7.142 -2.645 19.591 1.00 94.69 83 SER A C 1
ATOM 688 O O . SER A 1 83 ? -8.139 -2.263 20.200 1.00 94.69 83 SER A O 1
ATOM 690 N N . ALA A 1 84 ? -5.938 -2.089 19.753 1.00 95.44 84 ALA A N 1
ATOM 691 C CA . ALA A 1 84 ? -5.667 -0.997 20.689 1.00 95.44 84 ALA A CA 1
ATOM 692 C C . ALA A 1 84 ? -6.152 0.379 20.197 1.00 95.44 84 ALA A C 1
ATOM 694 O O . ALA A 1 84 ? -6.340 1.284 21.008 1.00 95.44 84 ALA A O 1
ATOM 695 N N . SER A 1 85 ? -6.342 0.545 18.886 1.00 94.44 85 SER A N 1
ATOM 696 C CA . SER A 1 85 ? -6.629 1.848 18.268 1.00 94.44 85 SER A CA 1
ATOM 697 C C . SER A 1 85 ? -8.111 2.064 17.942 1.00 94.44 85 SER A C 1
ATOM 699 O O . SER A 1 85 ? -8.522 3.196 17.669 1.00 94.44 85 SER A O 1
ATOM 701 N N . ARG A 1 86 ? -8.929 1.006 18.005 1.00 93.19 86 ARG A N 1
ATOM 702 C CA . ARG A 1 86 ? -10.386 1.073 17.817 1.00 93.19 86 ARG A CA 1
ATOM 703 C C . ARG A 1 86 ? -11.055 2.028 18.804 1.00 93.19 86 ARG A C 1
ATOM 705 O O . ARG A 1 86 ? -10.794 1.985 20.002 1.00 93.19 86 ARG A O 1
ATOM 712 N N . GLY A 1 87 ? -11.932 2.888 18.289 1.00 89.88 87 GLY A N 1
ATOM 713 C CA . GLY A 1 87 ? -12.630 3.929 19.050 1.00 89.88 87 GLY A CA 1
ATOM 714 C C . GLY A 1 87 ? -11.756 5.127 19.440 1.00 89.88 87 GLY A C 1
ATOM 715 O O . GLY A 1 87 ? -12.253 6.055 20.072 1.00 89.88 87 GLY A O 1
ATOM 716 N N . VAL A 1 88 ? -10.467 5.116 19.080 1.00 92.25 88 VAL A N 1
ATOM 717 C CA . VAL A 1 88 ? -9.505 6.189 19.386 1.00 92.25 88 VAL A CA 1
ATOM 718 C C . VAL A 1 88 ? -8.961 6.817 18.108 1.00 92.25 88 VAL A C 1
ATOM 720 O O . VAL A 1 88 ? -8.907 8.037 17.990 1.00 92.25 88 VAL A O 1
ATOM 723 N N . LYS A 1 89 ? -8.531 5.984 17.157 1.00 91.94 89 LYS A N 1
ATOM 724 C CA . LYS A 1 89 ? -7.978 6.403 15.862 1.00 91.94 89 LYS A CA 1
ATOM 725 C C . LYS A 1 89 ? -8.945 6.200 14.710 1.00 91.94 89 LYS A C 1
ATOM 727 O O . LYS A 1 89 ? -8.785 6.851 13.693 1.00 91.94 89 LYS A O 1
ATOM 732 N N . PHE A 1 90 ? -9.915 5.312 14.869 1.00 93.00 90 PHE A N 1
ATOM 733 C CA . PHE A 1 90 ? -10.960 5.014 13.897 1.00 93.00 90 PHE A CA 1
ATOM 734 C C . PHE A 1 90 ? -12.170 4.408 14.605 1.00 93.00 90 PHE A C 1
ATOM 736 O O . PHE A 1 90 ? -12.098 4.142 15.810 1.00 93.00 90 PHE A O 1
ATOM 743 N N . ALA A 1 91 ? -13.279 4.218 13.888 1.00 92.44 91 ALA A N 1
ATOM 744 C CA . ALA A 1 91 ? -14.519 3.707 14.458 1.00 92.44 91 ALA A CA 1
ATOM 745 C C . ALA A 1 91 ? -14.307 2.392 15.232 1.00 92.44 91 ALA A C 1
ATOM 747 O O . ALA A 1 91 ? -13.485 1.543 14.876 1.00 92.44 91 ALA A O 1
ATOM 748 N N . ALA A 1 92 ? -15.023 2.233 16.347 1.00 92.88 92 ALA A N 1
ATOM 749 C CA . ALA A 1 92 ? -14.848 1.088 17.245 1.00 92.88 92 ALA A CA 1
ATOM 750 C C . ALA A 1 92 ? -15.268 -0.250 16.609 1.00 92.88 92 ALA A C 1
ATOM 752 O O . ALA A 1 92 ? -14.818 -1.313 17.040 1.00 92.88 92 ALA A O 1
ATOM 753 N N . ASP A 1 93 ? -16.121 -0.192 15.594 1.00 93.06 93 ASP A N 1
ATOM 754 C CA . ASP A 1 93 ? -16.663 -1.308 14.831 1.00 93.06 93 ASP A CA 1
ATOM 755 C C . ASP A 1 93 ? -15.960 -1.533 13.483 1.00 93.06 93 ASP A C 1
ATOM 757 O O . ASP A 1 93 ? -16.340 -2.467 12.777 1.00 93.06 93 ASP A O 1
ATOM 761 N N . LYS A 1 94 ? -14.904 -0.768 13.152 1.00 93.25 94 LYS A N 1
ATOM 762 C CA . LYS A 1 94 ? -14.162 -0.947 11.894 1.00 93.25 94 LYS A CA 1
ATOM 763 C C . LYS A 1 94 ? -13.629 -2.386 11.765 1.00 93.25 94 LYS A C 1
ATOM 765 O O . LYS A 1 94 ? -12.851 -2.826 12.632 1.00 93.25 94 LYS A O 1
ATOM 770 N N . PRO A 1 95 ? -14.014 -3.128 10.710 1.00 93.75 95 PRO A N 1
ATOM 771 C CA . PRO A 1 95 ? -13.554 -4.494 10.484 1.00 93.75 95 PRO A CA 1
ATOM 772 C C . PRO A 1 95 ? -12.031 -4.582 10.346 1.00 93.75 95 PRO A C 1
ATOM 774 O O . PRO A 1 95 ? -11.391 -3.701 9.772 1.00 93.75 95 PRO A O 1
ATOM 777 N N . ILE A 1 96 ? -11.438 -5.671 10.844 1.00 92.75 96 ILE A N 1
ATOM 778 C CA . ILE A 1 96 ? -9.987 -5.880 10.732 1.00 92.75 96 ILE A CA 1
ATOM 779 C C . ILE A 1 96 ? -9.538 -6.064 9.279 1.00 92.75 96 ILE A C 1
ATOM 781 O O . ILE A 1 96 ? -8.487 -5.555 8.903 1.00 92.75 96 ILE A O 1
ATOM 785 N N . ASP A 1 97 ? -10.350 -6.731 8.456 1.00 91.50 97 ASP A N 1
ATOM 786 C CA . ASP A 1 97 ? -10.041 -6.964 7.041 1.00 91.50 97 ASP A CA 1
ATOM 787 C C . ASP A 1 97 ? -9.986 -5.647 6.257 1.00 91.50 97 ASP A C 1
ATOM 789 O O . ASP A 1 97 ? -9.127 -5.459 5.398 1.00 91.50 97 ASP A O 1
ATOM 793 N N . GLU A 1 98 ? -10.871 -4.706 6.596 1.00 93.38 98 GLU A N 1
ATOM 794 C CA . GLU A 1 98 ? -10.894 -3.371 6.004 1.00 93.38 98 GLU A CA 1
ATOM 795 C C . GLU A 1 98 ? -9.675 -2.551 6.436 1.00 93.38 98 GLU A C 1
ATOM 797 O O . GLU A 1 98 ? -8.978 -1.991 5.592 1.00 93.38 98 GLU A O 1
ATOM 802 N N . PHE A 1 99 ? -9.354 -2.561 7.735 1.00 94.19 99 PHE A N 1
ATOM 803 C CA . PHE A 1 99 ? -8.130 -1.950 8.256 1.00 94.19 99 PHE A CA 1
ATOM 804 C C . PHE A 1 99 ? -6.872 -2.501 7.562 1.00 94.19 99 PHE A C 1
ATOM 806 O O . PHE A 1 99 ? -5.982 -1.740 7.178 1.00 94.19 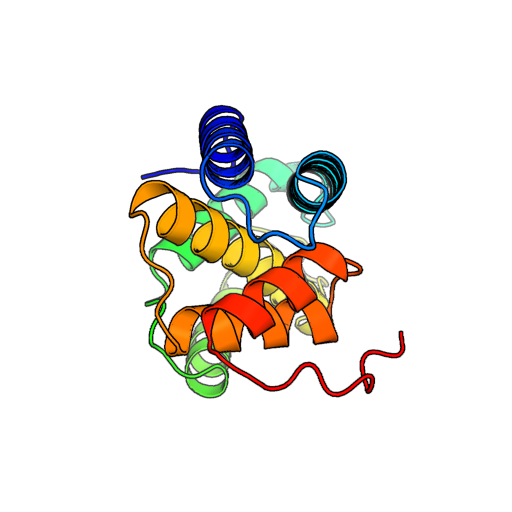99 PHE A O 1
ATOM 813 N N . TYR A 1 100 ? -6.799 -3.821 7.378 1.00 92.69 100 TYR A N 1
ATOM 814 C CA . TYR A 1 100 ? -5.671 -4.471 6.722 1.00 92.69 100 TYR A CA 1
ATOM 815 C C . TYR A 1 100 ? -5.557 -4.077 5.248 1.00 92.69 100 TYR A C 1
ATOM 817 O O . TYR A 1 100 ? -4.471 -3.718 4.796 1.00 92.69 100 TYR A O 1
ATOM 825 N N . MET A 1 101 ? -6.668 -4.076 4.510 1.00 93.25 101 MET A N 1
ATOM 826 C CA . MET A 1 101 ? -6.702 -3.621 3.119 1.00 93.25 101 MET A CA 1
ATOM 827 C C . MET A 1 101 ? -6.198 -2.176 2.989 1.00 93.25 101 MET A C 1
ATOM 829 O O . MET A 1 101 ? -5.359 -1.881 2.138 1.00 93.25 101 MET A O 1
ATOM 833 N N . GLU A 1 102 ? -6.682 -1.267 3.835 1.00 94.94 102 GLU A N 1
ATOM 834 C CA . GLU A 1 102 ? -6.284 0.145 3.821 1.00 94.94 102 GLU A CA 1
ATOM 835 C C . GLU A 1 102 ? -4.802 0.334 4.171 1.00 94.94 102 GLU A C 1
ATOM 837 O O . GLU A 1 102 ? -4.112 1.154 3.551 1.00 94.94 102 GLU A O 1
ATOM 842 N N . PHE A 1 103 ? -4.293 -0.458 5.119 1.00 94.69 103 PHE A N 1
ATOM 843 C CA . PHE A 1 103 ? -2.867 -0.527 5.415 1.00 94.69 103 PHE A CA 1
ATOM 844 C C . PHE A 1 103 ? -2.067 -1.025 4.206 1.00 94.69 103 PHE A C 1
ATOM 846 O O . PHE A 1 103 ? -1.086 -0.386 3.831 1.00 94.69 103 PHE A O 1
ATOM 853 N N . GLU A 1 104 ? -2.475 -2.117 3.554 1.00 93.69 104 GLU A N 1
ATOM 854 C CA . GLU A 1 104 ? -1.748 -2.660 2.403 1.00 93.69 104 GLU A CA 1
ATOM 855 C C . GLU A 1 104 ? -1.752 -1.707 1.206 1.00 93.69 104 GLU A C 1
ATOM 857 O O . GLU A 1 104 ? -0.715 -1.534 0.572 1.00 93.69 104 GLU A O 1
ATOM 862 N N . LEU A 1 105 ? -2.867 -1.035 0.910 1.00 93.94 105 LEU A N 1
ATOM 863 C CA . LEU A 1 105 ? -2.912 -0.014 -0.144 1.00 93.94 105 LEU A CA 1
ATOM 864 C C . LEU A 1 105 ? -1.966 1.152 0.173 1.00 93.94 105 LEU A C 1
ATOM 866 O O . LEU A 1 105 ? -1.231 1.627 -0.697 1.00 93.94 105 LEU A O 1
ATOM 870 N N . SER A 1 106 ? -1.932 1.571 1.437 1.00 93.56 106 SER A N 1
ATOM 871 C CA . SER A 1 106 ? -0.999 2.584 1.930 1.00 93.56 106 SER A CA 1
ATOM 872 C C . SER A 1 106 ? 0.462 2.132 1.814 1.00 93.56 106 SER A C 1
ATOM 874 O O . SER A 1 106 ? 1.335 2.915 1.428 1.00 93.56 106 SER A O 1
ATOM 876 N N . TRP A 1 107 ? 0.731 0.859 2.105 1.00 93.44 107 TRP A N 1
ATOM 877 C CA . TRP A 1 107 ? 2.057 0.260 2.018 1.00 93.44 107 TRP A CA 1
ATOM 878 C C . TRP A 1 107 ? 2.511 0.078 0.570 1.00 93.44 107 TRP A C 1
ATOM 880 O O . TRP A 1 107 ? 3.647 0.413 0.248 1.00 93.44 107 TRP A O 1
ATOM 890 N N . LEU A 1 108 ? 1.615 -0.337 -0.331 1.00 94.44 108 LEU A N 1
ATOM 891 C CA . LEU A 1 108 ? 1.849 -0.395 -1.776 1.00 94.44 108 LEU A CA 1
ATOM 892 C C . LEU A 1 108 ? 2.328 0.958 -2.308 1.00 94.44 108 LEU A C 1
ATOM 894 O O . LEU A 1 108 ? 3.308 1.019 -3.048 1.00 94.44 108 LEU A O 1
ATOM 898 N N . TRP A 1 109 ? 1.680 2.050 -1.900 1.00 93.62 109 TRP A N 1
ATOM 899 C CA . TRP A 1 109 ? 2.128 3.390 -2.267 1.00 93.62 109 TRP A CA 1
ATOM 900 C C . TRP A 1 109 ? 3.505 3.735 -1.714 1.00 93.62 109 TRP A C 1
ATOM 902 O O . TRP A 1 109 ? 4.346 4.254 -2.446 1.00 93.62 109 TRP A O 1
ATOM 912 N N . PHE A 1 110 ? 3.749 3.440 -0.437 1.00 91.75 110 PHE A N 1
ATOM 913 C CA . PHE A 1 110 ? 5.049 3.674 0.184 1.00 91.75 110 PHE A CA 1
ATOM 914 C C . PHE A 1 110 ? 6.173 2.912 -0.533 1.00 91.75 110 PHE A C 1
ATOM 916 O O . PHE A 1 110 ? 7.215 3.496 -0.838 1.00 91.75 110 PHE A O 1
ATOM 923 N N . LEU A 1 111 ? 5.954 1.635 -0.853 1.00 91.94 111 LEU A N 1
ATOM 924 C CA . LEU A 1 111 ? 6.904 0.809 -1.596 1.00 91.94 111 LEU A CA 1
ATOM 925 C C . LEU A 1 111 ? 7.144 1.376 -2.999 1.00 91.94 111 LEU A C 1
ATOM 927 O O . LEU A 1 111 ? 8.290 1.574 -3.390 1.00 91.94 111 LEU A O 1
ATOM 931 N N . LEU A 1 112 ? 6.083 1.737 -3.723 1.00 92.31 112 LEU A N 1
ATOM 932 C CA . LEU A 1 112 ? 6.212 2.299 -5.067 1.00 92.31 112 LEU A CA 1
ATOM 933 C C . LEU A 1 112 ? 6.993 3.621 -5.063 1.00 92.31 112 LEU A C 1
ATOM 935 O O . LEU A 1 112 ? 7.900 3.815 -5.873 1.00 92.31 112 LEU A O 1
ATOM 939 N N . ALA A 1 113 ? 6.659 4.527 -4.143 1.00 90.81 113 ALA A N 1
ATOM 940 C CA . ALA A 1 113 ? 7.291 5.837 -4.036 1.00 90.81 113 ALA A CA 1
ATOM 941 C C . ALA A 1 113 ? 8.754 5.753 -3.569 1.00 90.81 113 ALA A C 1
ATOM 943 O O . ALA A 1 113 ? 9.610 6.467 -4.103 1.00 90.81 113 ALA A O 1
ATOM 944 N N . SER A 1 114 ? 9.061 4.860 -2.620 1.00 89.19 114 SER A N 1
ATOM 945 C CA . SER A 1 114 ? 10.438 4.612 -2.171 1.00 89.19 114 SER A CA 1
ATOM 946 C C . SER A 1 114 ? 11.285 4.005 -3.286 1.00 89.19 114 SER A C 1
ATOM 948 O O . SER A 1 114 ? 12.314 4.584 -3.627 1.00 89.19 114 SER A O 1
ATOM 950 N N . CYS A 1 115 ? 10.815 2.943 -3.946 1.00 90.19 115 CYS A N 1
ATOM 951 C CA . CYS A 1 115 ? 11.522 2.323 -5.069 1.00 90.19 115 CYS A CA 1
ATOM 952 C C . CYS A 1 115 ? 11.758 3.299 -6.232 1.00 90.19 115 CYS A C 1
ATOM 954 O O . CYS A 1 115 ? 12.864 3.360 -6.772 1.00 90.19 115 CYS A O 1
ATOM 956 N N . ALA A 1 116 ? 10.758 4.114 -6.587 1.00 89.75 116 ALA A N 1
ATOM 957 C CA . ALA A 1 116 ? 10.900 5.142 -7.617 1.00 89.75 116 ALA A CA 1
ATOM 958 C C . ALA A 1 116 ? 11.931 6.219 -7.234 1.00 89.75 116 ALA A C 1
ATOM 960 O O . ALA A 1 116 ? 12.719 6.653 -8.072 1.00 89.75 116 ALA A O 1
ATOM 961 N N . SER A 1 117 ? 11.950 6.637 -5.966 1.00 86.75 117 SER A N 1
ATOM 962 C CA . SER A 1 117 ? 12.887 7.654 -5.469 1.00 86.75 117 SER A CA 1
ATOM 963 C C . SER A 1 117 ? 14.319 7.132 -5.347 1.00 86.75 117 SER A C 1
ATOM 965 O O . SER A 1 117 ? 15.269 7.866 -5.606 1.00 86.75 117 SER A O 1
ATOM 967 N N . GLU A 1 118 ? 14.473 5.866 -4.965 1.00 88.81 118 GLU A N 1
ATOM 968 C CA . GLU A 1 118 ? 15.758 5.169 -4.856 1.00 88.81 118 GLU A CA 1
ATOM 969 C C . GLU A 1 118 ? 16.269 4.671 -6.214 1.00 88.81 118 GLU A C 1
ATOM 971 O O . GLU A 1 118 ? 17.424 4.262 -6.321 1.00 88.81 118 GLU A O 1
ATOM 976 N N . ASN A 1 119 ? 15.421 4.704 -7.251 1.00 86.12 119 ASN A N 1
ATOM 977 C CA . ASN A 1 119 ? 15.656 4.052 -8.538 1.00 86.12 119 ASN A CA 1
ATOM 978 C C . ASN A 1 119 ? 16.072 2.577 -8.364 1.00 86.12 119 ASN A C 1
ATOM 980 O O . ASN A 1 119 ? 16.976 2.085 -9.039 1.00 86.12 119 ASN A O 1
ATOM 984 N N . SER A 1 120 ? 15.430 1.889 -7.417 1.00 87.50 120 SER A N 1
ATOM 985 C CA . SER A 1 120 ? 15.774 0.529 -7.009 1.00 87.50 120 SER A CA 1
ATOM 986 C C . SER A 1 120 ? 14.514 -0.274 -6.720 1.00 87.50 120 SER A C 1
ATOM 988 O O . SER A 1 120 ? 13.801 -0.014 -5.752 1.00 87.50 120 SER A O 1
ATOM 990 N N . PHE A 1 121 ? 14.273 -1.280 -7.554 1.00 89.00 121 PHE A N 1
ATOM 991 C CA . PHE A 1 121 ? 13.199 -2.253 -7.400 1.00 89.00 121 PHE A CA 1
ATOM 992 C C . PHE A 1 121 ? 13.832 -3.625 -7.176 1.00 89.00 121 PHE A C 1
ATOM 994 O O . PHE A 1 121 ? 14.192 -4.301 -8.135 1.00 89.00 121 PHE A O 1
ATOM 1001 N N . ASP A 1 122 ? 14.031 -4.013 -5.916 1.00 88.44 122 ASP A N 1
ATOM 1002 C CA . ASP A 1 122 ? 14.466 -5.376 -5.604 1.00 88.44 122 ASP A CA 1
ATOM 1003 C C . ASP A 1 122 ? 13.295 -6.364 -5.623 1.00 88.44 122 ASP A C 1
ATOM 1005 O O . ASP A 1 122 ? 12.131 -5.998 -5.442 1.00 88.44 122 ASP A O 1
ATOM 1009 N N . HIS A 1 123 ? 13.643 -7.635 -5.808 1.00 86.44 123 HIS A N 1
ATOM 1010 C CA . HIS A 1 123 ? 12.706 -8.745 -5.944 1.00 86.44 123 HIS A CA 1
ATOM 1011 C C . HIS A 1 123 ? 11.725 -8.853 -4.762 1.00 86.44 123 HIS A C 1
ATOM 1013 O O . HIS A 1 123 ? 10.547 -9.153 -4.950 1.00 86.44 123 HIS A O 1
ATOM 1019 N N . THR A 1 124 ? 12.162 -8.584 -3.526 1.00 87.25 124 THR A N 1
ATOM 1020 C CA . THR A 1 124 ? 11.296 -8.690 -2.339 1.00 87.25 124 THR A CA 1
ATOM 1021 C C . THR A 1 124 ? 10.202 -7.628 -2.367 1.00 87.25 124 THR A C 1
ATOM 1023 O O . THR A 1 124 ? 9.016 -7.946 -2.225 1.00 87.25 124 THR A O 1
ATOM 1026 N N . ARG A 1 125 ? 10.574 -6.364 -2.598 1.00 89.50 125 ARG A N 1
ATOM 1027 C CA . ARG A 1 125 ? 9.613 -5.254 -2.689 1.00 89.50 125 ARG A CA 1
ATOM 1028 C C . ARG A 1 125 ? 8.705 -5.386 -3.915 1.00 89.50 125 ARG A C 1
ATOM 1030 O O . ARG A 1 125 ? 7.504 -5.130 -3.808 1.00 89.50 125 ARG A O 1
ATOM 1037 N N . VAL A 1 126 ? 9.237 -5.846 -5.050 1.00 91.06 126 VAL A N 1
ATOM 1038 C CA . VAL A 1 126 ? 8.467 -6.128 -6.276 1.00 91.06 126 VAL A CA 1
ATOM 1039 C C . VAL A 1 126 ? 7.409 -7.207 -6.038 1.00 91.06 126 VAL A C 1
ATOM 1041 O O . VAL A 1 126 ? 6.230 -6.978 -6.330 1.00 91.06 126 VAL A O 1
ATOM 1044 N N . ALA A 1 127 ? 7.788 -8.345 -5.450 1.00 88.94 127 ALA A N 1
ATOM 1045 C CA . ALA A 1 127 ? 6.863 -9.435 -5.144 1.00 88.94 127 ALA A CA 1
ATOM 1046 C C . ALA A 1 127 ? 5.723 -8.981 -4.216 1.00 88.94 127 ALA A C 1
ATOM 1048 O O . ALA A 1 127 ? 4.557 -9.300 -4.461 1.00 88.94 127 ALA A O 1
ATOM 1049 N N . LYS A 1 128 ? 6.037 -8.163 -3.203 1.00 90.81 128 LYS A N 1
ATOM 1050 C CA . LYS A 1 128 ? 5.039 -7.574 -2.296 1.00 90.81 128 LYS A CA 1
ATOM 1051 C C . LYS A 1 128 ? 4.055 -6.669 -3.012 1.00 90.81 128 LYS A C 1
ATOM 1053 O O . LYS A 1 128 ? 2.848 -6.872 -2.900 1.00 90.81 128 LYS A O 1
ATOM 1058 N N . MET A 1 129 ? 4.551 -5.704 -3.786 1.00 93.50 129 MET A N 1
ATOM 1059 C CA . MET A 1 129 ? 3.682 -4.804 -4.544 1.00 93.50 129 MET A CA 1
ATOM 1060 C C . MET A 1 129 ? 2.760 -5.590 -5.487 1.00 93.50 129 MET A C 1
ATOM 1062 O O . MET A 1 129 ? 1.558 -5.330 -5.533 1.00 93.50 129 MET A O 1
ATOM 1066 N N . ARG A 1 130 ? 3.284 -6.613 -6.174 1.00 91.62 130 ARG A N 1
ATOM 1067 C CA . ARG A 1 130 ? 2.489 -7.492 -7.047 1.00 91.62 130 ARG A CA 1
ATOM 1068 C C . ARG A 1 130 ? 1.394 -8.241 -6.290 1.00 91.62 130 ARG A C 1
ATOM 1070 O O . ARG A 1 130 ? 0.275 -8.341 -6.798 1.00 91.62 130 ARG A O 1
ATOM 1077 N N . ALA A 1 131 ? 1.706 -8.762 -5.105 1.00 90.38 131 ALA A N 1
ATOM 1078 C CA . ALA A 1 131 ? 0.753 -9.483 -4.270 1.00 90.38 131 ALA A CA 1
ATOM 1079 C C . ALA A 1 131 ? -0.379 -8.566 -3.778 1.00 90.38 131 ALA A C 1
ATOM 1081 O O . ALA A 1 131 ? -1.548 -8.928 -3.915 1.00 90.38 131 ALA A O 1
ATOM 1082 N N . ILE A 1 132 ? -0.048 -7.358 -3.306 1.00 92.88 132 ILE A N 1
ATOM 1083 C CA . ILE A 1 132 ? -1.038 -6.372 -2.848 1.00 92.88 132 ILE A CA 1
ATOM 1084 C C . ILE A 1 132 ? -1.957 -5.947 -3.998 1.00 92.88 132 ILE A C 1
ATOM 1086 O O . ILE A 1 132 ? -3.179 -5.960 -3.840 1.00 92.88 132 ILE A O 1
ATOM 1090 N N . ILE A 1 133 ? -1.401 -5.622 -5.176 1.00 93.19 133 ILE A N 1
ATOM 1091 C CA . ILE A 1 133 ? -2.217 -5.245 -6.341 1.00 93.19 133 ILE A CA 1
ATOM 1092 C C . ILE A 1 133 ? -3.184 -6.382 -6.680 1.00 93.19 133 ILE A C 1
ATOM 1094 O O . ILE A 1 133 ? -4.379 -6.142 -6.805 1.00 93.19 133 ILE A O 1
ATOM 1098 N N . ARG A 1 134 ? -2.704 -7.631 -6.741 1.00 90.19 134 ARG A N 1
ATOM 1099 C CA . ARG A 1 134 ? -3.554 -8.793 -7.041 1.00 90.19 134 ARG A CA 1
ATOM 1100 C C . ARG A 1 134 ? -4.704 -8.978 -6.041 1.00 90.19 134 ARG A C 1
ATOM 1102 O O . ARG A 1 134 ? -5.756 -9.469 -6.439 1.00 90.19 134 ARG A O 1
ATOM 1109 N N . ARG A 1 135 ? -4.505 -8.634 -4.765 1.00 89.19 135 ARG A N 1
ATOM 1110 C CA . ARG A 1 135 ? -5.536 -8.758 -3.722 1.00 89.19 135 ARG A CA 1
ATOM 1111 C C . ARG A 1 135 ? -6.563 -7.629 -3.767 1.00 89.19 135 ARG A C 1
ATOM 1113 O O . ARG A 1 135 ? -7.753 -7.900 -3.632 1.00 89.19 135 ARG A O 1
ATOM 1120 N N . TYR A 1 136 ? -6.108 -6.385 -3.914 1.00 87.69 136 TYR A N 1
ATOM 1121 C CA . TYR A 1 136 ? -6.906 -5.222 -3.508 1.00 87.69 136 TYR A CA 1
ATOM 1122 C C . TYR A 1 136 ? -7.008 -4.102 -4.540 1.00 87.69 136 TYR A C 1
ATOM 1124 O O . TYR A 1 136 ? -7.763 -3.156 -4.317 1.00 87.69 136 TYR A O 1
ATOM 1132 N N . SER A 1 137 ? -6.277 -4.156 -5.658 1.00 80.56 137 SER A N 1
ATOM 1133 C CA . SER A 1 137 ? -6.259 -3.034 -6.596 1.00 80.56 137 SER A CA 1
ATOM 1134 C C . SER A 1 137 ? -6.339 -3.445 -8.062 1.00 80.56 137 SER A C 1
ATOM 1136 O O . SER A 1 137 ? -5.814 -4.459 -8.503 1.00 80.56 137 SER A O 1
ATOM 1138 N N . ASN A 1 138 ? -6.986 -2.600 -8.856 1.00 84.75 138 ASN A N 1
ATOM 1139 C CA . ASN A 1 138 ? -7.096 -2.777 -10.298 1.00 84.75 138 ASN A CA 1
ATOM 1140 C C . ASN A 1 138 ? -6.028 -1.929 -11.007 1.00 84.75 138 ASN A C 1
ATOM 1142 O O . ASN A 1 138 ? -6.348 -0.920 -11.642 1.00 84.75 138 ASN A O 1
ATOM 1146 N N . LEU A 1 139 ? -4.757 -2.315 -10.835 1.00 90.31 139 LEU A N 1
ATOM 1147 C CA . LEU A 1 139 ? -3.581 -1.649 -11.425 1.00 90.31 139 LEU A CA 1
ATOM 1148 C C . LEU A 1 139 ? -2.808 -2.619 -12.338 1.00 90.31 139 LEU A C 1
ATOM 1150 O O . LEU A 1 139 ? -1.672 -2.998 -12.030 1.00 90.31 139 LEU A O 1
ATOM 1154 N N . PRO A 1 140 ? -3.431 -3.102 -13.429 1.00 88.94 140 PRO A N 1
ATOM 1155 C CA . PRO A 1 140 ? -2.830 -4.128 -14.273 1.00 88.94 140 PRO A CA 1
ATOM 1156 C C . PRO A 1 140 ? -1.527 -3.693 -14.933 1.00 88.94 140 PRO A C 1
ATOM 1158 O O . PRO A 1 140 ? -0.633 -4.520 -15.090 1.00 88.94 140 PRO A O 1
ATOM 1161 N N . GLN A 1 141 ? -1.390 -2.431 -15.340 1.00 88.81 141 GLN A N 1
ATOM 1162 C CA . GLN A 1 141 ? -0.168 -1.984 -16.004 1.00 88.81 141 GLN A CA 1
ATOM 1163 C C . GLN A 1 141 ? 0.986 -1.810 -15.025 1.00 88.81 141 GLN A C 1
ATOM 1165 O O . GLN A 1 141 ? 2.100 -2.205 -15.354 1.00 88.81 141 GLN A O 1
ATOM 1170 N N . ILE A 1 142 ? 0.739 -1.296 -13.818 1.00 90.50 142 ILE A N 1
ATOM 1171 C CA . ILE A 1 142 ? 1.752 -1.272 -12.756 1.00 90.50 142 ILE A CA 1
ATOM 1172 C C . ILE A 1 142 ? 2.145 -2.706 -12.388 1.00 90.50 142 ILE A C 1
ATOM 1174 O O . ILE A 1 142 ? 3.329 -2.989 -12.235 1.00 90.50 142 ILE A O 1
ATOM 1178 N N . TRP A 1 143 ? 1.191 -3.637 -12.306 1.00 91.44 143 TRP A N 1
ATOM 1179 C CA . TRP A 1 143 ? 1.505 -5.042 -12.041 1.00 91.44 143 TRP A CA 1
ATOM 1180 C C . TRP A 1 143 ? 2.380 -5.671 -13.136 1.00 91.44 143 TRP A C 1
ATOM 1182 O O . TRP A 1 143 ? 3.377 -6.322 -12.822 1.00 91.44 143 TRP A O 1
ATOM 1192 N N . LEU A 1 144 ? 2.048 -5.452 -14.413 1.00 86.50 144 LEU A N 1
ATOM 1193 C CA . LEU A 1 144 ? 2.846 -5.937 -15.546 1.00 86.50 144 LEU A CA 1
ATOM 1194 C C . LEU A 1 144 ? 4.245 -5.313 -15.560 1.00 86.50 144 LEU A C 1
ATOM 1196 O O . LEU A 1 144 ? 5.230 -6.028 -15.727 1.00 86.50 144 LEU A O 1
ATOM 1200 N N . TYR A 1 145 ? 4.329 -4.006 -15.307 1.00 87.94 145 TYR A N 1
ATOM 1201 C CA . TYR A 1 145 ? 5.590 -3.282 -15.179 1.00 87.94 145 TYR A CA 1
ATOM 1202 C C . TYR A 1 145 ? 6.490 -3.908 -14.105 1.00 87.94 145 TYR A C 1
ATOM 1204 O O . TYR A 1 145 ? 7.668 -4.164 -14.345 1.00 87.94 145 TYR A O 1
ATOM 1212 N N . LEU A 1 146 ? 5.921 -4.229 -12.940 1.00 89.44 146 LEU A N 1
ATOM 1213 C CA . LEU A 1 146 ? 6.633 -4.908 -11.859 1.00 89.44 146 LEU A CA 1
ATOM 1214 C C . LEU A 1 146 ? 7.098 -6.321 -12.254 1.00 89.44 146 LEU A C 1
ATOM 1216 O O . LEU A 1 146 ? 8.198 -6.710 -11.880 1.00 89.44 146 LEU A O 1
ATOM 1220 N N . CYS A 1 147 ? 6.314 -7.075 -13.035 1.00 86.25 147 CYS A N 1
ATOM 1221 C CA . CYS A 1 147 ? 6.744 -8.388 -13.543 1.00 86.25 147 CYS A CA 1
ATOM 1222 C C . CYS A 1 147 ? 7.955 -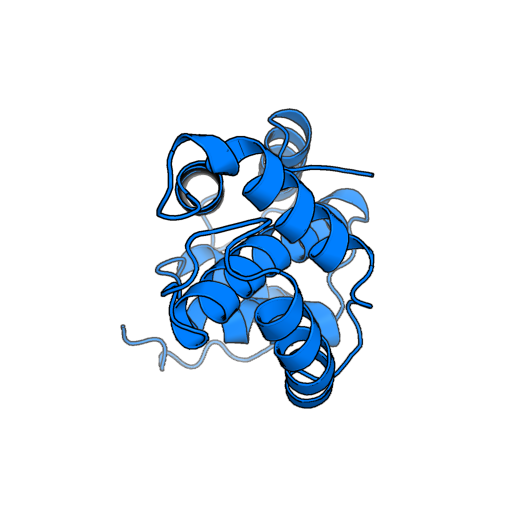8.269 -14.477 1.00 86.25 147 CYS A C 1
ATOM 1224 O O . CYS A 1 147 ? 8.892 -9.056 -14.377 1.00 86.25 147 CYS A O 1
ATOM 1226 N N . GLN A 1 148 ? 7.958 -7.265 -15.358 1.00 83.62 148 GLN A N 1
ATOM 1227 C CA . GLN A 1 148 ? 9.079 -7.034 -16.270 1.00 83.62 148 GLN A CA 1
ATOM 1228 C C . GLN A 1 148 ? 10.373 -6.686 -15.526 1.00 83.62 148 GLN A C 1
ATOM 1230 O O . GLN A 1 148 ? 11.446 -7.113 -15.950 1.00 83.62 148 GLN A O 1
ATOM 1235 N N . LEU A 1 149 ? 10.282 -5.932 -14.425 1.00 83.25 149 LEU A N 1
ATOM 1236 C CA . LEU A 1 149 ? 11.443 -5.588 -13.598 1.00 83.25 149 LEU A CA 1
ATOM 1237 C C . LEU A 1 149 ? 12.091 -6.812 -12.937 1.00 83.25 149 LEU A C 1
ATOM 1239 O O . LEU A 1 149 ? 13.310 -6.837 -12.796 1.00 83.25 149 LEU A O 1
ATOM 1243 N N . ASP A 1 150 ? 11.298 -7.821 -12.578 1.00 78.31 150 ASP A N 1
ATOM 1244 C CA . ASP A 1 150 ? 11.782 -9.064 -11.959 1.00 78.31 150 ASP A CA 1
ATOM 1245 C C . ASP A 1 150 ? 12.384 -10.051 -12.979 1.00 78.31 150 ASP A C 1
ATOM 1247 O O . ASP A 1 150 ? 12.979 -11.061 -12.611 1.00 78.31 150 ASP A O 1
ATOM 1251 N N . GLY A 1 151 ? 12.225 -9.779 -14.281 1.00 67.88 151 GLY A N 1
ATOM 1252 C CA . GLY A 1 151 ? 12.559 -10.733 -15.341 1.00 67.88 151 GLY A CA 1
ATOM 1253 C C . GLY A 1 151 ? 11.608 -11.932 -15.400 1.00 67.88 151 GLY A C 1
ATOM 1254 O O . GLY A 1 151 ? 11.900 -12.912 -16.090 1.00 67.88 151 GLY A O 1
ATOM 1255 N N . ASP A 1 152 ? 10.473 -11.853 -14.703 1.00 58.69 152 ASP A N 1
ATOM 1256 C CA . ASP A 1 152 ? 9.439 -12.877 -14.724 1.00 58.69 152 ASP A CA 1
ATOM 1257 C C . ASP A 1 152 ? 8.824 -12.969 -16.122 1.00 58.69 152 ASP A C 1
ATOM 1259 O O . ASP A 1 152 ? 8.476 -11.963 -16.753 1.00 58.69 152 ASP A O 1
ATOM 1263 N N . ALA A 1 153 ? 8.639 -14.200 -16.605 1.00 55.06 153 ALA A N 1
ATOM 1264 C CA . ALA A 1 153 ? 7.832 -14.428 -17.792 1.00 55.06 153 ALA A CA 1
ATOM 1265 C C . ALA A 1 153 ? 6.422 -13.887 -17.521 1.00 55.06 153 ALA A C 1
ATOM 1267 O O . ALA A 1 153 ? 5.772 -14.288 -16.554 1.00 55.06 153 ALA A O 1
ATOM 1268 N N 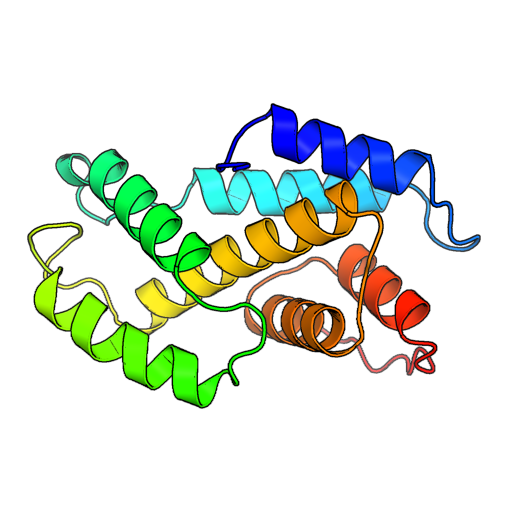. ILE A 1 154 ? 5.950 -12.975 -18.376 1.00 55.72 154 ILE A N 1
ATOM 1269 C CA . ILE A 1 154 ? 4.566 -12.499 -18.351 1.00 55.72 154 ILE A CA 1
ATOM 1270 C C . ILE A 1 154 ? 3.685 -13.672 -18.796 1.00 55.72 154 ILE A C 1
ATOM 1272 O O . ILE A 1 154 ? 3.294 -13.784 -19.958 1.00 55.72 154 ILE A O 1
ATOM 1276 N N . GLU A 1 155 ? 3.399 -14.599 -17.887 1.00 49.47 155 GLU A N 1
ATOM 1277 C CA . GLU A 1 155 ? 2.327 -15.551 -18.105 1.00 49.47 155 GLU A CA 1
ATOM 1278 C C . GLU A 1 155 ? 1.028 -14.750 -18.089 1.00 49.47 155 GLU A C 1
ATOM 1280 O O . GLU A 1 155 ? 0.725 -14.030 -17.135 1.00 49.47 155 GLU A O 1
ATOM 1285 N N . ALA A 1 156 ? 0.265 -14.853 -19.176 1.00 46.44 156 ALA A N 1
ATOM 1286 C CA . ALA A 1 156 ? -1.012 -14.179 -19.403 1.00 46.44 156 ALA A CA 1
ATOM 1287 C C . ALA A 1 156 ? -2.137 -14.647 -18.446 1.00 46.44 156 ALA A C 1
ATOM 1289 O O . ALA A 1 156 ? -3.301 -14.719 -18.827 1.00 46.44 156 ALA A O 1
ATOM 1290 N N . ALA A 1 157 ? -1.798 -14.992 -17.204 1.00 46.28 157 ALA A N 1
ATOM 1291 C CA . ALA A 1 157 ? -2.685 -15.452 -16.144 1.00 46.28 157 ALA A CA 1
ATOM 1292 C C . ALA A 1 157 ? -3.241 -14.299 -15.288 1.00 46.28 157 ALA A C 1
ATOM 1294 O O . ALA A 1 157 ? -3.830 -14.535 -14.232 1.00 46.28 157 ALA A O 1
ATOM 1295 N N . TYR A 1 158 ? -3.055 -13.046 -15.717 1.00 44.81 158 TYR A N 1
ATOM 1296 C CA . TYR A 1 158 ? -3.668 -11.895 -15.066 1.00 44.81 158 TYR A CA 1
ATOM 1297 C C . TYR A 1 158 ? -5.119 -11.743 -15.536 1.00 44.81 158 TYR A C 1
ATOM 1299 O O . TYR A 1 158 ? -5.411 -11.066 -16.521 1.00 44.81 158 TYR A O 1
ATOM 1307 N N . THR A 1 159 ? -6.032 -12.423 -14.848 1.00 44.97 159 THR A N 1
ATOM 1308 C CA . THR A 1 159 ? -7.483 -12.259 -15.003 1.00 44.97 159 THR A CA 1
ATOM 1309 C C . THR A 1 159 ? -8.045 -11.636 -13.729 1.00 44.97 159 THR A C 1
ATOM 1311 O O . THR A 1 159 ? -7.866 -12.215 -12.656 1.00 44.97 159 THR A O 1
ATOM 1314 N N . PHE A 1 160 ? -8.681 -10.467 -13.854 1.00 51.25 160 PHE A N 1
ATOM 1315 C CA . PHE A 1 160 ? -9.490 -9.849 -12.796 1.00 51.25 160 PHE A CA 1
ATOM 1316 C C . PHE A 1 160 ? -10.810 -10.587 -12.592 1.00 51.25 160 PHE A C 1
ATOM 1318 O O . PHE A 1 160 ? -11.359 -11.081 -13.606 1.00 51.25 160 PHE A O 1
#